Protein AF-A0A7Y5J663-F1 (afdb_monomer)

Mean predicted aligned error: 10.02 Å

Sequence (74 aa):
MTVEQKRPLSNLQLELLKLYSTDVSDNQLLEIKKLLADYFSQQIDEDLTALWNKNEWDERTIEEWRNERLRTPY

Secondary structure (DSSP, 8-state):
-------SS-HHHHHHHHHHTT---HHHHHHHHHHHHHHHHHHHHHHHHHHHHHTT--HHHHHHHHHS--SPP-

pLDDT: mean 83.93, std 12.58, range [38.03, 96.0]

Radius of gyration: 21.09 Å; Cα contacts (8 Å, |Δi|>4): 5; chains: 1; bounding box: 31×47×51 Å

Structure (mmCIF, N/CA/C/O backbone):
data_AF-A0A7Y5J663-F1
#
_entry.id   AF-A0A7Y5J663-F1
#
loop_
_atom_site.group_PDB
_atom_site.id
_atom_site.type_symbol
_atom_site.label_atom_id
_atom_site.label_alt_id
_atom_site.label_comp_id
_atom_site.label_asym_id
_atom_site.label_entity_id
_atom_site.label_seq_id
_atom_site.pdbx_PDB_ins_code
_atom_site.Cartn_x
_atom_site.Cartn_y
_atom_site.Cartn_z
_atom_site.occupancy
_atom_site.B_iso_or_equiv
_atom_site.auth_seq_id
_atom_site.auth_comp_id
_atom_site.auth_asym_id
_atom_site.auth_atom_id
_atom_site.pdbx_PDB_model_num
ATOM 1 N N . MET A 1 1 ? 0.936 -37.398 7.023 1.00 38.03 1 MET A N 1
ATOM 2 C CA . MET A 1 1 ? 0.358 -36.270 6.264 1.00 38.03 1 MET A CA 1
ATOM 3 C C . MET A 1 1 ? -0.301 -35.337 7.262 1.00 38.03 1 MET A C 1
ATOM 5 O O . MET A 1 1 ? -1.305 -35.712 7.851 1.00 38.03 1 MET A O 1
ATOM 9 N N . THR A 1 2 ? 0.313 -34.194 7.553 1.00 40.31 2 THR A N 1
ATOM 10 C CA . THR A 1 2 ? -0.278 -33.168 8.420 1.00 40.31 2 THR A CA 1
ATOM 11 C C . THR A 1 2 ? -1.319 -32.399 7.620 1.00 40.31 2 THR A C 1
ATOM 13 O O . THR A 1 2 ? -1.017 -31.854 6.563 1.00 40.31 2 THR A O 1
ATOM 16 N N . VAL A 1 3 ? -2.560 -32.406 8.097 1.00 55.56 3 VAL A N 1
ATOM 17 C CA . VAL A 1 3 ? -3.648 -31.621 7.514 1.00 55.56 3 VAL A CA 1
ATOM 18 C C . VAL A 1 3 ? -3.354 -30.157 7.838 1.00 55.56 3 VAL A C 1
ATOM 20 O O . VAL A 1 3 ? -3.373 -29.783 9.011 1.00 55.56 3 VAL A O 1
ATOM 23 N N . GLU A 1 4 ? -3.040 -29.336 6.835 1.00 55.56 4 GLU A N 1
ATOM 24 C CA . GLU A 1 4 ? -3.032 -27.884 7.020 1.00 55.56 4 GLU A CA 1
ATOM 25 C C . GLU A 1 4 ? -4.440 -27.453 7.441 1.00 55.56 4 GLU A C 1
ATOM 27 O O . GLU A 1 4 ? -5.388 -27.470 6.656 1.00 55.56 4 GLU A O 1
ATOM 32 N N . GLN A 1 5 ? -4.588 -27.100 8.717 1.00 61.19 5 GLN A N 1
ATOM 33 C CA . GLN A 1 5 ? -5.773 -26.425 9.222 1.00 61.19 5 GLN A CA 1
ATOM 34 C C . GLN A 1 5 ? -5.874 -25.078 8.502 1.00 61.19 5 GLN A C 1
ATOM 36 O O . GLN A 1 5 ? -5.164 -24.129 8.841 1.00 61.19 5 GLN A O 1
ATOM 41 N N . LYS A 1 6 ? -6.743 -25.011 7.486 1.00 66.44 6 LYS A N 1
ATOM 42 C CA . LYS A 1 6 ? -7.133 -23.769 6.817 1.00 66.44 6 LYS A CA 1
ATOM 43 C C . LYS A 1 6 ? -7.688 -22.834 7.886 1.00 66.44 6 LYS A C 1
ATOM 45 O O . LYS A 1 6 ? -8.826 -22.990 8.326 1.00 66.44 6 LYS A O 1
ATOM 50 N N . ARG A 1 7 ? -6.867 -21.890 8.349 1.00 73.44 7 ARG A N 1
ATOM 51 C CA . ARG A 1 7 ? -7.342 -20.842 9.251 1.00 73.44 7 ARG A CA 1
ATOM 52 C C . ARG A 1 7 ? -8.463 -20.105 8.512 1.00 73.44 7 ARG A C 1
ATOM 54 O O . ARG A 1 7 ? -8.251 -19.724 7.361 1.00 73.44 7 ARG A O 1
ATOM 61 N N . PRO A 1 8 ? -9.646 -19.933 9.126 1.00 83.56 8 PRO A N 1
ATOM 62 C CA . PRO A 1 8 ? -10.797 -19.338 8.447 1.00 83.56 8 PRO A CA 1
ATOM 63 C C . PRO A 1 8 ? -10.542 -17.881 8.052 1.00 83.56 8 PRO A C 1
ATOM 65 O O . PRO A 1 8 ? -11.201 -17.371 7.153 1.00 83.56 8 PRO A O 1
ATOM 68 N N . LEU A 1 9 ? -9.576 -17.235 8.712 1.00 87.06 9 LEU A N 1
ATOM 69 C CA . LEU A 1 9 ? -9.140 -15.878 8.437 1.00 87.06 9 LEU A CA 1
ATOM 70 C C . LEU A 1 9 ? -7.615 -15.820 8.317 1.00 87.06 9 LEU A C 1
ATOM 72 O O . LEU A 1 9 ? -6.892 -16.505 9.050 1.00 87.06 9 LEU A O 1
ATOM 76 N N . SER A 1 10 ? -7.132 -14.972 7.412 1.00 90.75 10 SER A N 1
ATOM 77 C CA . SER A 1 10 ? -5.722 -14.605 7.332 1.00 90.75 10 SER A CA 1
ATOM 78 C C . SER A 1 10 ? -5.303 -13.790 8.558 1.00 90.75 10 SER A C 1
ATOM 80 O O . SER A 1 10 ? -6.124 -13.205 9.268 1.00 90.75 10 SER A O 1
ATOM 82 N N . ASN A 1 11 ? -3.996 -13.726 8.804 1.00 88.81 11 ASN A N 1
ATOM 83 C CA . ASN A 1 11 ? -3.417 -12.848 9.820 1.00 88.81 11 ASN A CA 1
ATOM 84 C C . ASN A 1 11 ? -3.870 -11.387 9.648 1.00 88.81 11 ASN A C 1
ATOM 86 O O . ASN A 1 11 ? -4.272 -10.766 10.625 1.00 88.81 11 ASN A O 1
ATOM 90 N N . LEU A 1 12 ? -3.883 -10.868 8.415 1.00 86.69 12 LEU A N 1
ATOM 91 C CA . LEU A 1 12 ? -4.336 -9.505 8.129 1.00 86.69 12 LEU A CA 1
ATOM 92 C C . LEU A 1 12 ? -5.811 -9.302 8.498 1.00 86.69 12 LEU A C 1
ATOM 94 O O . LEU A 1 12 ? -6.160 -8.309 9.128 1.00 86.69 12 LEU A O 1
ATOM 98 N N . GLN A 1 13 ? -6.674 -10.259 8.148 1.00 87.94 13 GLN A N 1
ATOM 99 C CA . GLN A 1 13 ? -8.097 -10.195 8.487 1.00 87.94 13 GLN A CA 1
ATOM 100 C C . GLN A 1 13 ? -8.320 -10.163 10.007 1.00 87.94 13 GLN A C 1
ATOM 102 O O . GLN A 1 13 ? -9.174 -9.418 10.480 1.00 87.94 13 GLN A O 1
ATOM 107 N N . LEU A 1 14 ? -7.536 -10.920 10.782 1.00 91.50 14 LEU A N 1
ATOM 108 C CA . LEU A 1 14 ? -7.612 -10.912 12.247 1.00 91.50 14 LEU A CA 1
ATOM 109 C C . LEU A 1 14 ? -7.163 -9.578 12.858 1.00 91.50 14 LEU A C 1
ATOM 111 O O . LEU A 1 14 ? -7.796 -9.105 13.800 1.00 91.50 14 LEU A O 1
ATOM 115 N N . GLU A 1 15 ? -6.104 -8.960 12.336 1.00 88.50 15 GLU A N 1
ATOM 116 C CA . GLU A 1 15 ? -5.650 -7.648 12.819 1.00 88.50 15 GLU A CA 1
ATOM 117 C C . GLU A 1 15 ? -6.652 -6.534 12.486 1.00 88.50 15 GLU A C 1
ATOM 119 O O . GLU A 1 15 ? -6.934 -5.691 13.337 1.00 88.50 15 GLU A O 1
ATOM 124 N N . LEU A 1 16 ? -7.282 -6.574 11.306 1.00 86.25 16 LEU A N 1
ATOM 125 C CA . LEU A 1 16 ? -8.354 -5.634 10.958 1.00 86.25 16 LEU A CA 1
ATOM 126 C C . LEU A 1 16 ? -9.566 -5.765 11.893 1.00 86.25 16 LEU A C 1
ATOM 128 O O . LEU A 1 16 ? -10.135 -4.755 12.295 1.00 86.25 16 LEU A O 1
ATOM 132 N N . 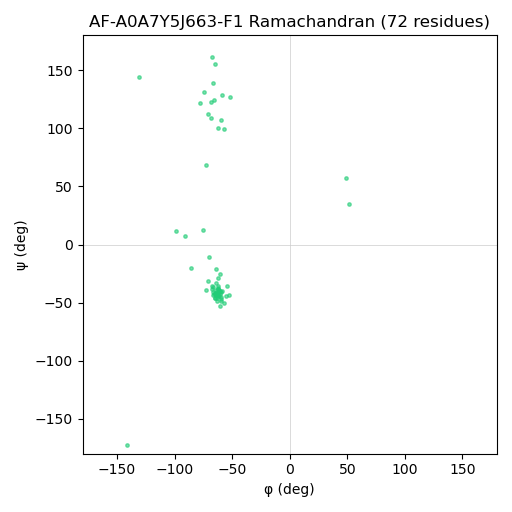LEU A 1 17 ? -9.931 -6.985 12.304 1.00 88.06 17 LEU A N 1
ATOM 133 C CA . LEU A 1 17 ? -11.008 -7.191 13.282 1.00 88.06 17 LEU A CA 1
ATOM 134 C C . LEU A 1 17 ? -10.677 -6.591 14.656 1.00 88.06 17 LEU A C 1
ATOM 136 O O . LEU A 1 17 ? -11.553 -6.005 15.292 1.00 88.06 17 LEU A O 1
ATOM 140 N N . LYS A 1 18 ? -9.423 -6.700 15.113 1.00 87.19 18 LYS A N 1
ATOM 141 C CA . LYS A 1 18 ? -8.979 -6.039 16.351 1.00 87.19 18 LYS A CA 1
ATOM 142 C C . LYS A 1 18 ? -9.041 -4.522 16.211 1.00 87.19 18 LYS A C 1
ATOM 144 O O . LYS A 1 18 ? -9.523 -3.858 17.121 1.00 87.19 18 LYS A O 1
ATOM 149 N N . LEU A 1 19 ? -8.623 -3.986 15.067 1.00 84.56 19 LEU A N 1
ATOM 150 C CA . LEU A 1 19 ? -8.702 -2.558 14.775 1.00 84.56 19 LEU A CA 1
ATOM 151 C C . LEU A 1 19 ? -10.155 -2.047 14.797 1.00 84.56 19 LEU A C 1
ATOM 153 O O . LEU A 1 19 ? -10.427 -0.992 15.352 1.00 84.56 19 LEU A O 1
ATOM 157 N N . TYR A 1 20 ? -11.121 -2.804 14.271 1.00 76.19 20 TYR A N 1
ATOM 158 C CA . TYR A 1 20 ? -12.535 -2.408 14.349 1.00 76.19 20 TYR A CA 1
ATOM 159 C C . TYR A 1 20 ? -13.059 -2.309 15.784 1.00 76.19 20 TYR A C 1
ATOM 161 O O . TYR A 1 20 ? -13.941 -1.500 16.054 1.00 76.19 20 TYR A O 1
ATOM 169 N N . SER A 1 21 ? -12.504 -3.088 16.718 1.00 80.88 21 SER A N 1
ATOM 170 C CA . SER A 1 21 ? -12.902 -3.022 18.130 1.00 80.88 21 SER A CA 1
ATOM 171 C C . SER A 1 21 ? -12.461 -1.738 18.845 1.00 80.88 21 SER A C 1
ATOM 173 O O . SER A 1 21 ? -12.931 -1.481 19.951 1.00 80.88 21 SER A O 1
ATOM 175 N N . THR A 1 22 ? -11.593 -0.924 18.232 1.00 83.38 22 THR A N 1
ATOM 176 C CA . THR A 1 22 ? -11.059 0.312 18.829 1.00 83.38 22 THR A CA 1
ATOM 177 C C . THR A 1 22 ? -11.767 1.591 18.370 1.00 83.38 22 THR A C 1
ATOM 179 O O . THR A 1 22 ? -11.245 2.668 18.633 1.00 83.38 22 THR A O 1
ATOM 182 N N . ASP A 1 23 ? -12.913 1.484 17.686 1.00 81.06 23 ASP A N 1
ATOM 183 C CA . ASP A 1 23 ? -13.733 2.613 17.199 1.00 81.06 23 ASP A CA 1
ATOM 184 C C . ASP A 1 23 ? -12.912 3.682 16.448 1.00 81.06 23 ASP A C 1
ATOM 186 O O . ASP A 1 23 ? -12.822 4.852 16.821 1.00 81.06 23 ASP A O 1
ATOM 190 N N . VAL A 1 24 ? -12.219 3.233 15.398 1.00 83.56 24 VAL A N 1
ATOM 191 C CA . VAL A 1 24 ? -11.350 4.083 14.578 1.00 83.56 24 VAL A CA 1
ATOM 192 C C . VAL A 1 24 ? -12.185 5.126 13.841 1.00 83.56 24 VAL A C 1
ATOM 194 O O . VAL A 1 24 ? -13.082 4.780 13.075 1.00 83.56 24 VAL A O 1
ATOM 197 N N . SER A 1 25 ? -11.844 6.402 14.021 1.00 89.19 25 SER A N 1
ATOM 198 C CA . SER A 1 25 ? -12.505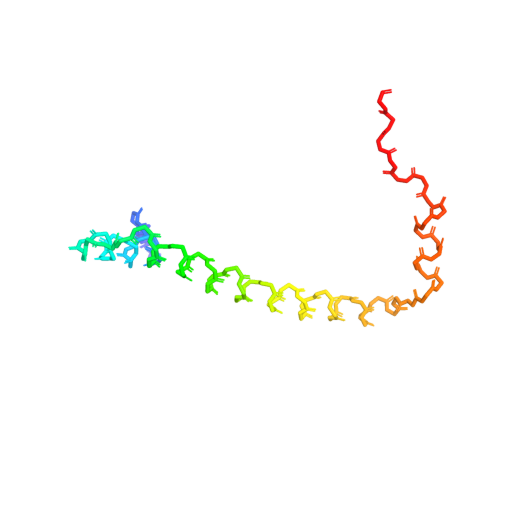 7.493 13.299 1.00 89.19 25 SER A CA 1
ATOM 199 C C . SER A 1 25 ? -12.242 7.428 11.789 1.00 89.19 25 SER A C 1
ATOM 201 O O . SER A 1 25 ? -11.195 6.948 11.348 1.00 89.19 25 SER A O 1
ATOM 203 N N . ASP A 1 26 ? -13.140 7.997 10.981 1.00 88.94 26 ASP A N 1
ATOM 204 C CA . ASP A 1 26 ? -12.983 8.045 9.518 1.00 88.94 26 ASP A CA 1
ATOM 205 C C . ASP A 1 26 ? -11.647 8.669 9.074 1.00 88.94 26 ASP A C 1
ATOM 207 O O . ASP A 1 26 ? -11.033 8.213 8.107 1.00 88.94 26 ASP A O 1
ATOM 211 N N . ASN A 1 27 ? -11.156 9.672 9.811 1.00 93.00 27 ASN A N 1
ATOM 212 C CA . ASN A 1 27 ? -9.867 10.313 9.542 1.00 93.00 27 ASN A CA 1
ATOM 213 C C . ASN A 1 27 ? -8.698 9.342 9.743 1.00 93.00 27 ASN A C 1
ATOM 215 O O . ASN A 1 27 ? -7.831 9.229 8.882 1.00 93.00 27 ASN A O 1
ATOM 219 N N . GLN A 1 28 ? -8.698 8.590 10.844 1.00 89.25 28 GLN A N 1
ATOM 220 C CA . GLN A 1 28 ? -7.663 7.589 11.110 1.00 89.25 28 GLN A CA 1
ATOM 221 C C . GLN A 1 28 ? -7.749 6.421 10.121 1.00 89.25 28 GLN A C 1
ATOM 223 O O . GLN A 1 28 ? -6.728 5.905 9.672 1.00 89.25 28 GLN A O 1
ATOM 228 N N . LEU A 1 29 ? -8.958 6.024 9.715 1.00 88.81 29 LEU A N 1
ATOM 229 C CA . LEU A 1 29 ? -9.133 5.022 8.668 1.00 88.81 29 LEU A CA 1
ATOM 230 C C . LEU A 1 29 ? -8.541 5.500 7.332 1.00 88.81 29 LEU A C 1
ATOM 232 O O . LEU A 1 29 ? -7.928 4.708 6.612 1.00 88.81 29 LEU A O 1
ATOM 236 N N . LEU A 1 30 ? -8.700 6.783 6.997 1.00 93.12 30 LEU A N 1
ATOM 237 C CA . LEU A 1 30 ? -8.085 7.383 5.814 1.00 93.12 30 LEU A CA 1
ATOM 238 C C . LEU A 1 30 ? -6.553 7.384 5.907 1.00 93.12 30 LEU A C 1
ATOM 240 O O . LEU A 1 30 ? -5.890 7.033 4.931 1.00 93.12 30 LEU A O 1
ATOM 244 N N . GLU A 1 31 ? -5.990 7.713 7.068 1.00 93.31 31 GLU A N 1
ATOM 245 C CA . GLU A 1 31 ? -4.542 7.652 7.312 1.00 93.31 31 GLU A CA 1
ATOM 246 C C . GLU A 1 31 ? -3.993 6.230 7.139 1.00 93.31 31 GLU A C 1
ATOM 248 O O . GLU A 1 31 ? -2.976 6.040 6.476 1.00 93.31 31 GLU A O 1
ATOM 253 N N . ILE A 1 32 ? -4.701 5.216 7.645 1.00 89.81 32 ILE A N 1
ATOM 254 C CA . ILE A 1 32 ? -4.318 3.806 7.482 1.00 89.81 32 ILE A CA 1
ATOM 255 C C . ILE A 1 32 ? -4.364 3.392 6.007 1.00 89.81 32 ILE A C 1
ATOM 257 O O . ILE A 1 32 ? -3.444 2.735 5.521 1.00 89.81 32 ILE A O 1
ATOM 261 N N . LYS A 1 33 ? -5.402 3.796 5.263 1.00 90.25 33 LYS A N 1
ATOM 262 C CA . LYS A 1 33 ? -5.475 3.540 3.814 1.00 90.25 33 LYS A CA 1
ATOM 263 C C . LYS A 1 33 ? -4.307 4.182 3.075 1.00 90.25 33 LYS A C 1
ATOM 265 O O . LYS A 1 33 ? -3.752 3.556 2.178 1.00 90.25 33 LYS A O 1
ATOM 270 N N . LYS A 1 34 ? -3.932 5.402 3.461 1.00 96.00 34 LYS A N 1
ATOM 271 C CA . LYS A 1 34 ? -2.790 6.102 2.877 1.00 96.00 34 LYS A CA 1
ATOM 272 C C . LYS A 1 34 ? -1.476 5.381 3.182 1.00 96.00 34 LYS A C 1
ATOM 274 O O . LYS A 1 34 ? -0.725 5.124 2.255 1.00 96.00 34 LYS A O 1
ATOM 279 N N . LEU A 1 35 ? -1.259 4.958 4.428 1.00 94.44 35 LEU A N 1
ATOM 280 C CA . LEU A 1 35 ? -0.082 4.175 4.821 1.00 94.44 35 LEU A CA 1
ATOM 281 C C . LEU A 1 35 ? 0.067 2.901 3.972 1.00 94.44 35 LEU A C 1
ATOM 283 O O . LEU A 1 35 ? 1.157 2.582 3.507 1.00 94.44 35 LEU A O 1
ATOM 287 N N . LEU A 1 36 ? -1.038 2.181 3.753 1.00 93.19 36 LEU A N 1
ATOM 288 C CA . LEU A 1 36 ? -1.047 0.981 2.914 1.00 93.19 36 LEU A CA 1
ATOM 289 C C . LEU A 1 36 ? -0.761 1.310 1.444 1.00 93.19 36 LEU A C 1
ATOM 291 O O . LEU A 1 36 ? 0.010 0.600 0.805 1.00 93.19 36 LEU A O 1
ATOM 295 N N . ALA A 1 37 ? -1.369 2.372 0.910 1.00 94.19 37 ALA A N 1
ATOM 296 C CA . ALA A 1 37 ? -1.133 2.810 -0.463 1.00 94.19 37 ALA A CA 1
ATOM 297 C C . ALA A 1 37 ? 0.334 3.202 -0.687 1.00 94.19 37 ALA A C 1
ATOM 299 O O . ALA A 1 37 ? 0.932 2.764 -1.666 1.00 94.19 37 ALA A O 1
ATOM 300 N N . ASP A 1 38 ? 0.920 3.952 0.246 1.00 95.62 38 ASP A N 1
ATOM 301 C CA . ASP A 1 38 ? 2.318 4.376 0.189 1.00 95.62 38 ASP A CA 1
ATOM 302 C C . ASP A 1 38 ? 3.262 3.160 0.233 1.00 95.62 38 ASP A C 1
ATOM 304 O O . ASP A 1 38 ? 4.183 3.066 -0.577 1.00 95.62 38 ASP A O 1
ATOM 308 N N . TYR A 1 39 ? 2.993 2.183 1.110 1.00 94.56 39 TYR A N 1
ATOM 309 C CA . TYR A 1 39 ? 3.773 0.942 1.197 1.00 94.56 39 TYR A CA 1
ATOM 310 C C . TYR A 1 39 ? 3.756 0.144 -0.115 1.00 94.56 39 TYR A C 1
ATOM 312 O O . TYR A 1 39 ? 4.806 -0.255 -0.618 1.00 94.56 39 TYR A O 1
ATOM 320 N N . PHE A 1 40 ? 2.573 -0.067 -0.700 1.00 91.81 40 PHE A N 1
ATOM 321 C CA . PHE A 1 40 ? 2.475 -0.809 -1.957 1.00 91.81 40 PHE A CA 1
ATOM 322 C C . PHE A 1 40 ? 3.020 -0.021 -3.148 1.00 91.81 40 PHE A C 1
ATOM 324 O O . PHE A 1 40 ? 3.575 -0.637 -4.051 1.00 91.81 40 PHE A O 1
ATOM 331 N N . SER A 1 41 ? 2.915 1.313 -3.153 1.00 94.19 41 SER A N 1
ATOM 332 C CA . SER A 1 41 ? 3.527 2.144 -4.196 1.00 94.19 41 SER A CA 1
ATOM 333 C C . SER A 1 41 ? 5.038 1.953 -4.225 1.00 94.19 41 SER A C 1
ATOM 335 O O . SER A 1 41 ? 5.588 1.703 -5.288 1.00 94.19 41 SER A O 1
ATOM 337 N N . GLN A 1 42 ? 5.692 1.986 -3.060 1.00 94.12 42 GLN A N 1
ATOM 338 C CA . GLN A 1 42 ? 7.137 1.758 -2.963 1.00 94.12 42 GLN A CA 1
ATOM 339 C C . GLN A 1 42 ? 7.529 0.376 -3.490 1.00 94.12 42 GLN A C 1
ATOM 341 O O . GLN A 1 42 ? 8.461 0.261 -4.279 1.00 94.12 42 GLN A O 1
ATOM 346 N N . GLN A 1 43 ? 6.782 -0.663 -3.112 1.00 92.75 43 GLN A N 1
ATOM 347 C CA . GLN A 1 43 ? 7.044 -2.017 -3.595 1.00 92.75 43 GLN A CA 1
ATOM 348 C C . GLN A 1 43 ? 6.870 -2.131 -5.119 1.00 92.75 43 GLN A C 1
ATOM 350 O O . GLN A 1 43 ? 7.690 -2.749 -5.794 1.00 92.75 43 GLN A O 1
ATOM 355 N N . ILE A 1 44 ? 5.821 -1.516 -5.672 1.00 92.62 44 ILE A N 1
ATOM 356 C CA . ILE A 1 44 ? 5.574 -1.496 -7.118 1.00 92.62 44 ILE A CA 1
ATOM 357 C C . ILE A 1 44 ? 6.694 -0.750 -7.847 1.00 92.62 44 ILE A C 1
ATOM 359 O O . ILE A 1 44 ? 7.155 -1.228 -8.880 1.00 92.62 44 ILE A O 1
ATOM 363 N N . ASP A 1 45 ? 7.145 0.388 -7.322 1.00 91.12 45 ASP A N 1
ATOM 364 C CA . ASP A 1 45 ? 8.228 1.171 -7.920 1.00 91.12 45 ASP A CA 1
ATOM 365 C C . ASP A 1 45 ? 9.542 0.374 -7.951 1.00 91.12 45 ASP A C 1
ATOM 367 O O . ASP A 1 45 ? 10.249 0.373 -8.965 1.00 91.12 45 ASP A O 1
ATOM 371 N N . GLU A 1 46 ? 9.856 -0.354 -6.876 1.00 94.12 46 GLU A N 1
ATOM 372 C CA . GLU A 1 46 ? 11.015 -1.249 -6.808 1.00 94.12 46 GLU A CA 1
ATOM 373 C C . GLU A 1 46 ? 10.911 -2.396 -7.821 1.00 94.12 46 GLU A C 1
ATOM 375 O O . GLU A 1 46 ? 11.847 -2.627 -8.595 1.00 94.12 46 GLU A O 1
ATOM 380 N N . ASP A 1 47 ? 9.763 -3.075 -7.873 1.00 92.50 47 ASP A N 1
ATOM 381 C CA . ASP A 1 47 ? 9.516 -4.185 -8.796 1.00 92.50 47 ASP A CA 1
ATOM 382 C C . ASP A 1 47 ? 9.563 -3.724 -10.263 1.00 92.50 47 ASP A C 1
ATOM 384 O O . ASP A 1 47 ? 10.173 -4.384 -11.111 1.00 92.50 47 ASP A O 1
ATOM 388 N N . LEU A 1 48 ? 8.966 -2.569 -10.574 1.00 89.12 48 LEU A N 1
ATOM 389 C CA . LEU A 1 48 ? 9.004 -1.965 -11.907 1.00 89.12 48 LEU A CA 1
ATOM 390 C C . LEU A 1 48 ? 10.421 -1.559 -12.291 1.00 89.12 48 LEU A C 1
ATOM 392 O O . LEU A 1 48 ? 10.833 -1.822 -13.418 1.00 89.12 48 LEU A O 1
ATOM 396 N N . THR A 1 49 ? 11.189 -0.982 -11.366 1.00 90.50 49 THR A N 1
ATOM 397 C CA . THR A 1 49 ? 12.598 -0.639 -11.600 1.00 90.50 49 THR A CA 1
ATOM 398 C C . THR A 1 49 ? 13.429 -1.894 -11.873 1.00 90.50 49 THR A C 1
ATOM 400 O O . THR A 1 49 ? 14.236 -1.926 -12.805 1.00 90.50 49 THR A O 1
ATOM 403 N N . ALA A 1 50 ? 13.222 -2.963 -11.102 1.00 93.62 50 ALA A N 1
ATOM 404 C CA . ALA A 1 50 ? 13.900 -4.237 -11.316 1.00 93.62 50 ALA A CA 1
ATOM 405 C C . ALA A 1 50 ? 13.540 -4.851 -12.678 1.00 93.62 50 ALA A C 1
ATOM 407 O O . ALA A 1 50 ? 14.424 -5.324 -13.396 1.00 93.62 50 ALA A O 1
ATOM 408 N N . LEU A 1 51 ? 12.260 -4.811 -13.059 1.00 93.62 51 LEU A N 1
ATOM 409 C CA . LEU A 1 51 ? 11.783 -5.278 -14.359 1.00 93.62 51 LEU A CA 1
ATOM 410 C C . LEU 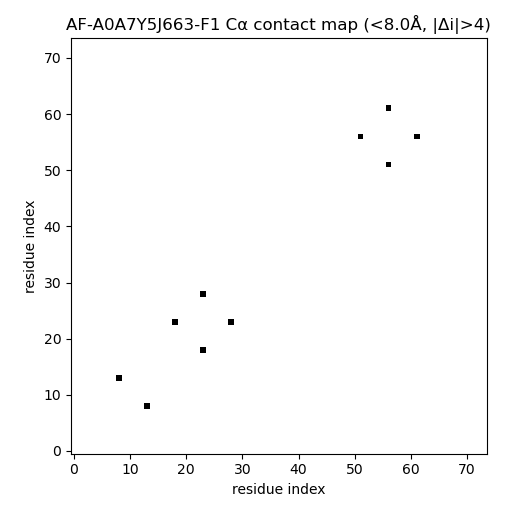A 1 51 ? 12.363 -4.441 -15.507 1.00 93.62 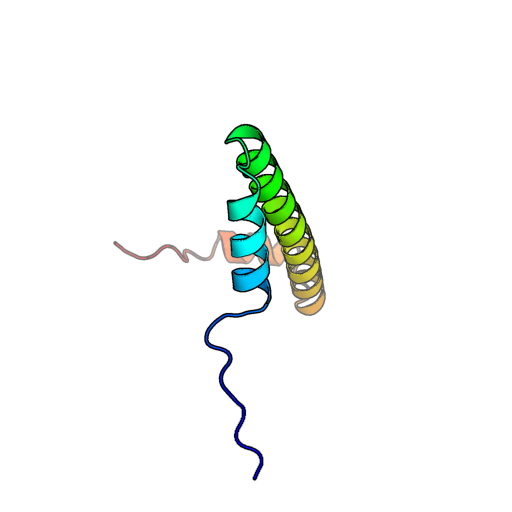51 LEU A C 1
ATOM 412 O O . LEU A 1 51 ? 12.805 -5.009 -16.505 1.00 93.62 51 LEU A O 1
ATOM 416 N N . TRP A 1 52 ? 12.402 -3.119 -15.346 1.00 90.19 52 TRP A N 1
ATOM 417 C CA . TRP A 1 52 ? 12.963 -2.173 -16.308 1.00 90.19 52 TRP A CA 1
ATOM 418 C C . TRP A 1 52 ? 14.423 -2.495 -16.617 1.00 90.19 52 TRP A C 1
ATOM 420 O O . TRP A 1 52 ? 14.796 -2.697 -17.771 1.00 90.19 52 TRP A O 1
ATOM 430 N N . ASN A 1 53 ? 15.224 -2.659 -15.564 1.00 91.38 53 ASN A N 1
ATOM 431 C CA . ASN A 1 53 ? 16.636 -3.002 -15.683 1.00 91.38 53 ASN A CA 1
ATOM 432 C C . ASN A 1 53 ? 16.844 -4.402 -16.273 1.00 91.38 53 ASN A C 1
ATOM 434 O O . ASN A 1 53 ? 17.707 -4.590 -17.124 1.00 91.38 53 ASN A O 1
ATOM 438 N N . LYS A 1 54 ? 16.051 -5.393 -15.844 1.00 95.00 54 LYS A N 1
ATOM 439 C CA . LYS A 1 54 ? 16.174 -6.781 -16.313 1.00 95.00 54 LYS A CA 1
ATOM 440 C C . LYS A 1 54 ? 15.923 -6.921 -17.812 1.00 95.00 54 LYS A C 1
ATOM 442 O O . LYS A 1 54 ? 16.554 -7.760 -18.448 1.00 95.00 54 LYS A O 1
ATOM 447 N N . ASN A 1 55 ? 14.972 -6.166 -18.350 1.00 92.31 55 ASN A N 1
ATOM 448 C CA . ASN A 1 55 ? 14.647 -6.215 -19.771 1.00 92.31 55 ASN A CA 1
ATOM 449 C C . ASN A 1 55 ? 15.451 -5.203 -20.599 1.00 92.31 55 ASN A C 1
ATOM 451 O O . ASN A 1 55 ? 15.158 -5.046 -21.781 1.00 92.31 55 ASN A O 1
ATOM 455 N N . GLU A 1 56 ? 16.432 -4.526 -19.985 1.00 92.06 56 GLU A N 1
ATOM 456 C CA . GLU A 1 56 ? 17.262 -3.496 -20.623 1.00 92.06 56 GLU A CA 1
ATOM 457 C C . GLU A 1 56 ? 16.419 -2.428 -21.332 1.00 92.06 56 GLU A C 1
ATOM 459 O O . GLU A 1 56 ? 16.784 -1.920 -22.393 1.00 92.06 56 GLU A O 1
ATOM 464 N N . TRP A 1 57 ? 15.259 -2.106 -20.751 1.00 92.56 57 TRP A N 1
ATOM 465 C CA . TRP A 1 57 ? 14.364 -1.114 -21.319 1.00 92.56 57 TRP A CA 1
ATOM 466 C C . TRP A 1 57 ? 15.013 0.264 -21.264 1.00 92.56 57 TRP A C 1
ATOM 468 O O . TRP A 1 57 ? 1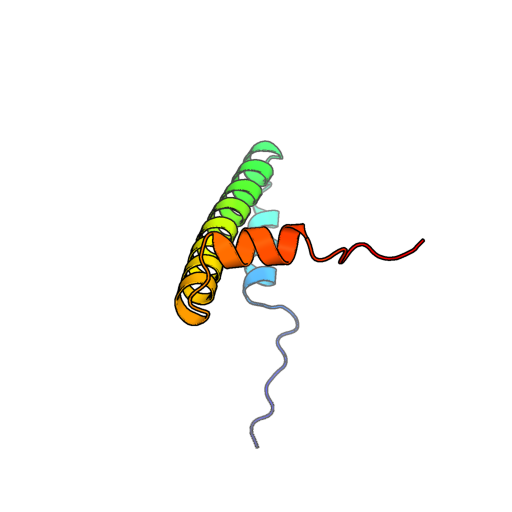5.660 0.653 -20.288 1.00 92.56 57 TRP A O 1
ATOM 478 N N . ASP A 1 58 ? 14.833 1.015 -22.338 1.00 90.38 58 ASP A N 1
ATOM 479 C CA . ASP A 1 58 ? 15.359 2.362 -22.471 1.00 90.38 58 ASP A CA 1
ATOM 480 C C . ASP A 1 58 ? 14.348 3.260 -23.197 1.00 90.38 58 ASP A C 1
ATOM 482 O O . ASP A 1 58 ? 13.198 2.893 -23.453 1.00 90.38 58 ASP A O 1
ATOM 486 N N . GLU A 1 59 ? 14.769 4.478 -23.518 1.00 87.06 59 GLU A N 1
ATOM 487 C CA . GLU A 1 59 ? 13.9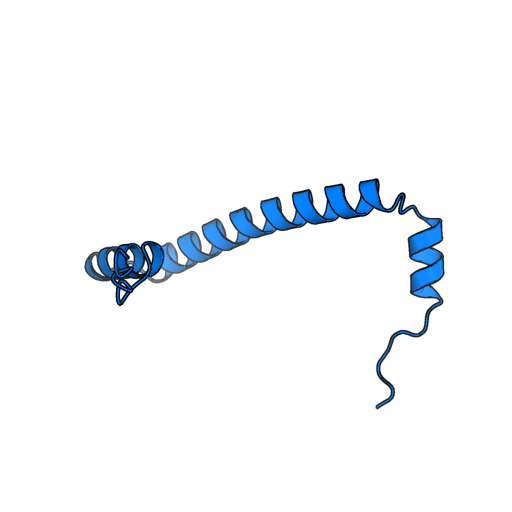27 5.450 -24.210 1.00 87.06 59 GLU A CA 1
ATOM 488 C C . GLU A 1 59 ? 13.458 4.962 -25.596 1.00 87.06 59 GLU A C 1
ATOM 490 O O . GLU A 1 59 ? 12.378 5.341 -26.050 1.00 87.06 59 GLU A O 1
ATOM 495 N N . ARG A 1 60 ? 14.205 4.057 -26.246 1.00 88.50 60 ARG A N 1
ATOM 496 C CA . ARG A 1 60 ? 13.796 3.441 -27.518 1.00 88.50 60 ARG A CA 1
ATOM 497 C C . ARG A 1 60 ? 12.669 2.446 -27.300 1.00 88.50 60 ARG A C 1
ATOM 499 O O . ARG A 1 60 ? 11.727 2.457 -28.081 1.00 88.50 60 ARG A O 1
ATOM 506 N N . THR A 1 61 ? 12.707 1.663 -26.220 1.00 86.69 61 THR A N 1
ATOM 507 C CA . THR A 1 61 ? 11.592 0.775 -25.847 1.00 86.69 61 THR A CA 1
ATOM 508 C C . THR A 1 61 ? 10.296 1.564 -25.636 1.00 86.69 61 THR A C 1
ATOM 510 O O . THR A 1 61 ? 9.228 1.147 -26.081 1.00 86.69 61 THR A O 1
ATOM 513 N N . ILE A 1 62 ? 10.380 2.744 -25.008 1.00 83.88 62 ILE A N 1
ATOM 514 C CA . ILE A 1 62 ? 9.218 3.629 -24.821 1.00 83.88 62 ILE A CA 1
ATOM 515 C C . ILE A 1 62 ? 8.675 4.103 -26.170 1.00 83.88 62 ILE A C 1
ATOM 517 O O . ILE A 1 62 ? 7.462 4.086 -26.390 1.00 83.88 62 ILE A O 1
ATOM 521 N N . GLU A 1 63 ? 9.555 4.530 -27.075 1.00 85.50 63 GLU A N 1
ATOM 522 C CA . GLU A 1 63 ? 9.162 4.998 -28.404 1.00 85.50 63 GLU A CA 1
ATOM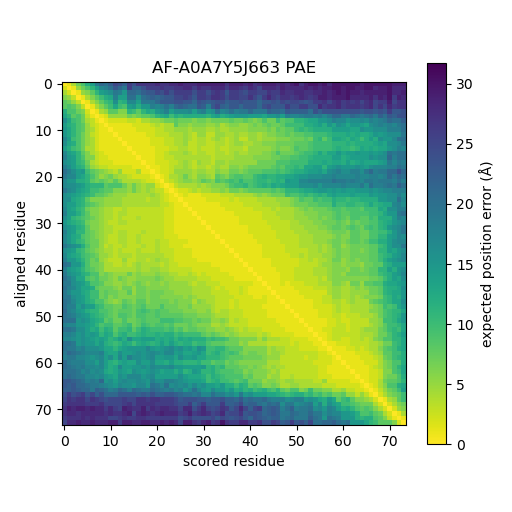 523 C C . GLU A 1 63 ? 8.581 3.858 -29.260 1.00 85.50 63 GLU A C 1
ATOM 525 O O . GLU A 1 63 ? 7.601 4.060 -29.976 1.00 85.50 63 GLU A O 1
ATOM 530 N N . GLU A 1 64 ? 9.104 2.639 -29.138 1.00 85.75 64 GLU A N 1
ATOM 531 C CA . GLU A 1 64 ? 8.545 1.438 -29.767 1.00 85.75 64 GLU A CA 1
ATOM 532 C C . GLU A 1 64 ? 7.112 1.177 -29.281 1.00 85.75 64 GLU A C 1
ATOM 534 O O . GLU A 1 64 ? 6.187 1.149 -30.096 1.00 85.75 64 GLU A O 1
ATOM 539 N N . TRP A 1 65 ? 6.877 1.113 -27.966 1.00 84.69 65 TRP A N 1
ATOM 540 C CA . TRP A 1 65 ? 5.536 0.898 -27.400 1.00 84.69 65 TRP A CA 1
ATOM 541 C C . TRP A 1 65 ? 4.555 2.026 -27.706 1.00 84.69 65 TRP A C 1
ATOM 543 O O . TRP A 1 65 ? 3.358 1.794 -27.868 1.00 84.69 65 TRP A O 1
ATOM 553 N N . ARG A 1 66 ? 5.039 3.266 -27.800 1.00 78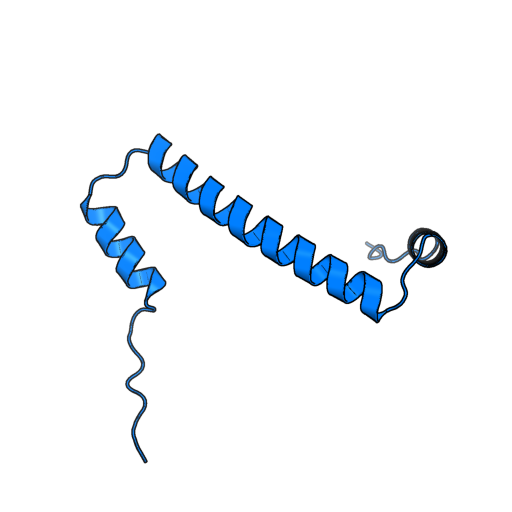.94 66 ARG A N 1
ATOM 554 C CA . ARG A 1 66 ? 4.218 4.418 -28.186 1.00 78.94 66 ARG A CA 1
ATOM 555 C C . ARG A 1 66 ? 3.664 4.270 -29.603 1.00 78.94 66 ARG A C 1
ATOM 557 O O . ARG A 1 66 ? 2.544 4.713 -29.875 1.00 78.94 66 ARG A O 1
ATOM 564 N N . ASN A 1 67 ? 4.453 3.668 -30.489 1.00 79.50 67 ASN A N 1
ATOM 565 C CA . ASN A 1 67 ? 4.101 3.415 -31.881 1.00 79.50 67 ASN A CA 1
ATOM 566 C C . ASN A 1 67 ? 3.325 2.097 -32.056 1.00 79.50 67 ASN A C 1
ATOM 568 O O . ASN A 1 67 ? 2.562 1.951 -33.018 1.00 79.50 67 ASN A O 1
ATOM 572 N N . GLU A 1 68 ? 3.422 1.174 -31.097 1.00 74.31 68 GLU A N 1
ATOM 573 C CA . GLU A 1 68 ? 2.523 0.031 -30.994 1.00 74.31 68 GLU A CA 1
ATOM 574 C C . GLU A 1 68 ? 1.109 0.502 -30.614 1.00 74.31 68 GLU A C 1
ATOM 576 O O . GLU A 1 68 ? 0.805 0.927 -29.499 1.00 74.31 68 GLU A O 1
ATOM 581 N N . ARG A 1 69 ? 0.174 0.424 -31.567 1.00 63.81 69 ARG A N 1
ATOM 582 C CA . ARG A 1 69 ? -1.253 0.678 -31.313 1.00 63.81 69 ARG A CA 1
ATOM 583 C C . ARG A 1 69 ? -1.867 -0.486 -30.520 1.00 63.81 69 ARG A C 1
ATOM 585 O O . ARG A 1 69 ? -2.734 -1.181 -31.031 1.00 63.81 69 ARG A O 1
ATOM 592 N N . LEU A 1 70 ? -1.480 -0.660 -29.257 1.00 66.00 70 LEU A N 1
ATOM 593 C CA . LEU A 1 70 ? -2.006 -1.682 -28.332 1.00 66.00 70 LEU A CA 1
ATOM 594 C C . LEU A 1 70 ? -3.409 -1.361 -27.786 1.00 66.00 70 LEU A C 1
ATOM 596 O O . LEU A 1 70 ? -3.873 -1.971 -26.824 1.00 66.00 70 LEU A O 1
ATOM 600 N N . ARG A 1 71 ? -4.109 -0.381 -28.366 1.00 73.50 71 ARG A N 1
ATOM 601 C CA . ARG A 1 71 ? -5.466 -0.047 -27.927 1.00 73.50 71 ARG A CA 1
ATOM 602 C C . ARG A 1 71 ? -6.417 -1.127 -28.435 1.00 73.50 71 ARG A C 1
ATOM 604 O O . ARG A 1 71 ? -6.397 -1.441 -29.623 1.00 73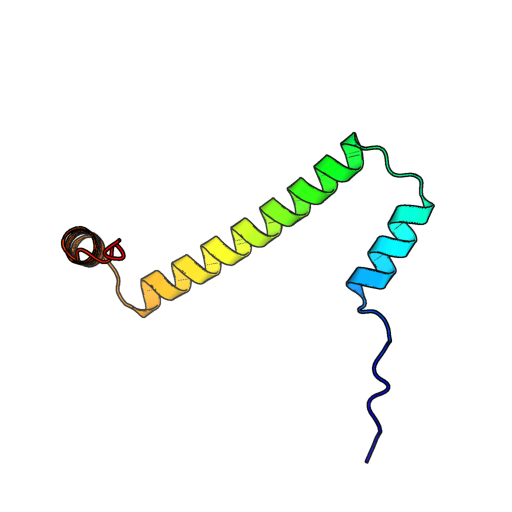.50 71 ARG A O 1
ATOM 611 N N . THR A 1 72 ? -7.266 -1.652 -27.556 1.00 62.12 72 THR A N 1
ATOM 612 C CA . THR A 1 72 ? -8.371 -2.539 -27.936 1.00 62.12 72 THR A CA 1
ATOM 613 C C . THR A 1 72 ? -9.209 -1.892 -29.045 1.00 62.12 72 THR A C 1
ATOM 615 O O . THR A 1 72 ? -9.636 -0.745 -28.870 1.00 62.12 72 THR A O 1
ATOM 618 N N . PRO A 1 73 ? -9.445 -2.580 -30.180 1.00 61.97 73 PRO A N 1
ATOM 619 C CA . PRO A 1 73 ? -10.436 -2.135 -31.145 1.00 61.97 73 PRO A CA 1
ATOM 620 C C . PRO A 1 73 ? -11.814 -2.297 -30.494 1.00 61.97 73 PRO A C 1
ATOM 622 O O . PRO A 1 73 ? -12.141 -3.380 -30.011 1.00 61.97 73 PRO A O 1
ATOM 625 N N . TYR A 1 74 ? -12.557 -1.195 -30.408 1.00 64.44 74 TYR A N 1
ATOM 626 C CA . TYR A 1 74 ? -13.942 -1.181 -29.934 1.00 64.44 74 TYR A CA 1
ATOM 627 C C . TYR A 1 74 ? -14.895 -1.643 -31.034 1.00 64.44 74 TYR A C 1
ATOM 629 O O . TYR A 1 74 ? -14.632 -1.295 -32.210 1.00 64.44 74 TYR A O 1
#

Foldseek 3Di:
DDPPPPDPDDPVRVVVVVVVVVVDDPVNVVVVVVVVVVVVVVVVVVVVVVVCVVVVPDPVNVVVVVPPPPDDDD

Solvent-accessible surface area (backbone atoms only — not comparable to full-atom values): 4615 Å² total; per-residue (Å²): 134,83,79,79,77,77,65,95,58,54,72,68,57,54,53,52,54,58,50,63,75,65,70,68,48,72,69,58,52,49,51,53,52,48,54,53,50,54,54,50,48,54,52,48,53,52,53,49,50,52,51,38,61,74,69,66,59,47,77,62,52,53,54,51,55,71,68,47,79,82,66,80,85,128